Protein AF-A0A7S0SIA9-F1 (afdb_monomer)

Sequence (110 aa):
AGVSLPGPGYEVRFNYGDKPSQYFLLQYGFVPTNNPGECVEVALHLRKADPLRRRKLALLERHELSPRARNFHFFPRRLDRDLLAATRIQMMSEGDLGDPAATAAAVAGA

InterPro domains:
  IPR015353 Rubisco LSMT, substrate-binding domain [PF09273] (48-97)
  IPR036464 Rubisco LSMT, substrate-binding domain superfamily [G3DSA:3.90.1420.10] (33-108)
  IPR036464 Rubisco LSMT, substrate-binding domain superfamily [SSF81822] (28-98)

Mean predicted aligned error: 6.1 Å

Secondary structure (DSSP, 8-state):
-PPPP--TT--------S--HHHIIIIIS---TT-TT--EEE-----TT-TTHHHHHHHHHHTT--TTT-PEEE-SSS--HHHHHHHHHHH--TTGGG-HHHHHHHHTT-

Solvent-accessible surface area (backbone atoms only — not comparable to full-atom values): 6919 Å² total; per-residue (Å²): 135,83,80,80,77,75,64,90,91,55,85,88,80,81,86,92,67,90,55,31,47,69,55,36,37,77,76,69,71,44,70,70,92,81,56,91,45,44,50,46,80,42,74,66,80,83,58,87,83,45,89,59,42,69,62,44,49,52,52,28,49,75,67,76,50,31,53,87,81,46,70,34,60,48,40,93,88,53,82,41,33,60,48,48,21,45,52,42,49,71,68,53,51,77,66,40,76,69,33,71,66,49,48,48,54,35,45,62,61,97

Structure (mmCIF, N/CA/C/O backbone):
data_AF-A0A7S0SIA9-F1
#
_entry.id   AF-A0A7S0SIA9-F1
#
loop_
_atom_site.group_PDB
_atom_site.id
_atom_site.type_symbol
_atom_site.label_atom_id
_atom_site.label_alt_id
_atom_site.label_comp_id
_atom_site.label_asym_id
_atom_site.label_entity_id
_atom_site.label_seq_id
_atom_site.pdbx_PDB_ins_code
_atom_site.Cartn_x
_atom_site.Cartn_y
_atom_site.Cartn_z
_atom_site.occupancy
_atom_site.B_iso_or_equiv
_atom_site.auth_seq_id
_atom_site.auth_comp_id
_atom_site.auth_asym_id
_atom_site.auth_atom_id
_atom_site.pdbx_PDB_model_num
ATOM 1 N N . ALA A 1 1 ? 30.045 7.959 -9.162 1.00 38.38 1 ALA A N 1
ATOM 2 C CA . ALA A 1 1 ? 30.952 7.553 -10.253 1.00 38.38 1 ALA A CA 1
ATOM 3 C C . ALA A 1 1 ? 30.095 7.000 -11.384 1.00 38.38 1 ALA A C 1
ATOM 5 O O . ALA A 1 1 ? 29.304 6.101 -11.126 1.00 38.38 1 ALA A O 1
ATOM 6 N N . GLY A 1 2 ? 30.139 7.618 -12.567 1.00 54.16 2 GLY A N 1
ATOM 7 C CA . GLY A 1 2 ? 29.301 7.236 -13.707 1.00 54.16 2 GLY A CA 1
ATOM 8 C C . GLY A 1 2 ? 29.790 5.931 -14.326 1.00 54.16 2 GLY A C 1
ATOM 9 O O . GLY A 1 2 ? 30.979 5.790 -14.597 1.00 54.16 2 GLY A O 1
ATOM 10 N N . VAL A 1 3 ? 28.883 4.973 -14.505 1.00 66.38 3 VAL A N 1
ATOM 11 C CA . VAL A 1 3 ? 29.166 3.713 -15.201 1.00 66.38 3 VAL A CA 1
ATOM 12 C C . VAL A 1 3 ? 29.534 4.043 -16.651 1.00 66.38 3 VAL A C 1
ATOM 14 O O . VAL A 1 3 ? 28.808 4.785 -17.312 1.00 66.38 3 VAL A O 1
ATOM 17 N N . SER A 1 4 ? 30.667 3.536 -17.141 1.00 69.81 4 SER A N 1
ATOM 18 C CA . SER A 1 4 ? 31.087 3.737 -18.531 1.00 69.81 4 SER A CA 1
ATOM 19 C C . SER A 1 4 ? 30.079 3.092 -19.481 1.00 69.81 4 SER A C 1
ATOM 21 O O . SER A 1 4 ? 29.756 1.913 -19.326 1.00 69.81 4 SER A O 1
ATOM 23 N N . LEU A 1 5 ? 29.585 3.858 -20.459 1.00 72.94 5 LEU A N 1
ATOM 24 C CA . LEU A 1 5 ? 28.639 3.347 -21.451 1.00 72.94 5 LEU A CA 1
ATOM 25 C C . LEU A 1 5 ? 29.301 2.264 -22.323 1.00 72.94 5 LEU A C 1
ATOM 27 O O . LEU A 1 5 ? 30.485 2.402 -22.646 1.00 72.94 5 LEU A O 1
ATOM 31 N N . PRO A 1 6 ? 28.575 1.206 -22.733 1.00 76.31 6 PRO A N 1
ATOM 32 C CA . PRO A 1 6 ? 29.177 0.025 -23.350 1.00 76.31 6 PRO A CA 1
ATOM 33 C C . PRO A 1 6 ? 29.421 0.234 -24.851 1.00 76.31 6 PRO A C 1
ATOM 35 O O . PRO A 1 6 ? 28.885 -0.480 -25.680 1.00 76.31 6 PRO A O 1
ATOM 38 N N . GLY A 1 7 ? 30.222 1.232 -25.223 1.00 81.06 7 GLY A N 1
ATOM 39 C CA . GLY A 1 7 ? 30.635 1.462 -26.610 1.00 81.06 7 GLY A CA 1
ATOM 40 C C . GLY A 1 7 ? 29.495 1.665 -27.634 1.00 81.06 7 GLY A C 1
ATOM 41 O O . GLY A 1 7 ? 28.314 1.752 -27.291 1.00 81.06 7 GLY A O 1
ATOM 42 N N . PRO A 1 8 ? 29.844 1.808 -28.922 1.00 86.38 8 PRO A N 1
ATOM 43 C CA . PRO A 1 8 ? 28.869 1.956 -30.000 1.00 86.38 8 PRO A CA 1
ATOM 44 C C . PRO A 1 8 ? 28.100 0.649 -30.258 1.00 86.38 8 PRO A C 1
ATOM 46 O O . PRO A 1 8 ? 28.683 -0.432 -30.272 1.00 86.38 8 PRO A O 1
ATOM 49 N N . GLY A 1 9 ? 26.788 0.757 -30.496 1.00 86.19 9 GLY A N 1
ATOM 50 C CA . GLY A 1 9 ? 25.898 -0.382 -30.774 1.00 86.19 9 GLY A CA 1
ATOM 51 C C . GLY A 1 9 ? 25.161 -0.947 -29.554 1.00 86.19 9 GLY A C 1
ATOM 52 O O . GLY A 1 9 ? 24.323 -1.831 -29.716 1.00 86.19 9 GLY A O 1
ATOM 53 N N . TYR A 1 10 ? 25.423 -0.429 -28.351 1.00 89.75 10 TYR A N 1
ATOM 54 C CA . TYR A 1 10 ? 24.690 -0.818 -27.149 1.00 89.75 10 TYR A CA 1
ATOM 55 C C . TYR A 1 10 ? 23.431 0.029 -26.942 1.00 89.75 10 TYR A C 1
ATOM 57 O O . TYR A 1 10 ? 23.434 1.246 -27.138 1.00 89.75 10 TYR A O 1
ATOM 65 N N . GLU A 1 11 ? 22.350 -0.616 -26.507 1.00 88.06 11 GLU A N 1
ATOM 66 C CA . GLU A 1 11 ? 21.093 0.056 -26.188 1.00 88.06 11 GLU A CA 1
ATOM 67 C C . GLU A 1 11 ? 21.240 0.904 -24.918 1.00 88.06 11 GLU A C 1
ATOM 69 O O . GLU A 1 11 ? 21.501 0.396 -23.824 1.00 88.06 11 GLU A O 1
ATOM 74 N N . VAL A 1 12 ? 21.023 2.212 -25.042 1.00 88.94 12 VAL A N 1
ATOM 75 C CA . VAL A 1 12 ? 20.972 3.101 -23.881 1.00 88.94 12 VAL A CA 1
ATOM 76 C C . VAL A 1 12 ? 19.594 2.986 -23.235 1.00 88.94 12 VAL A C 1
ATOM 78 O O . VAL A 1 12 ? 18.597 3.454 -23.781 1.00 88.94 12 VAL A O 1
ATOM 81 N N . ARG A 1 13 ? 19.543 2.373 -22.051 1.00 88.12 13 ARG A N 1
ATOM 82 C CA . ARG A 1 13 ? 18.333 2.269 -21.226 1.00 88.12 13 ARG A CA 1
ATOM 83 C C . ARG A 1 13 ? 18.371 3.275 -20.083 1.00 88.12 13 ARG A C 1
ATOM 85 O O . ARG A 1 13 ? 19.437 3.602 -19.566 1.00 88.12 13 ARG A O 1
ATOM 92 N N . PHE A 1 14 ? 17.198 3.714 -19.644 1.00 88.75 14 PHE A N 1
ATOM 93 C CA . PHE A 1 14 ? 17.028 4.555 -18.461 1.00 88.75 14 PHE A CA 1
ATOM 94 C C . PHE A 1 14 ? 15.908 4.003 -17.574 1.00 88.75 14 PHE A C 1
ATOM 96 O O . PHE A 1 14 ? 15.103 3.176 -18.003 1.00 88.75 14 PHE A O 1
ATOM 103 N N . ASN A 1 15 ? 15.887 4.428 -16.311 1.00 90.12 15 ASN A N 1
ATOM 104 C CA . ASN A 1 15 ? 14.890 3.977 -15.348 1.00 90.12 15 ASN A CA 1
ATOM 105 C C . ASN A 1 15 ? 13.604 4.812 -15.483 1.00 90.12 15 ASN A C 1
ATOM 107 O O . ASN A 1 15 ? 13.642 6.034 -15.365 1.00 90.12 15 ASN A O 1
ATOM 111 N N . TYR A 1 16 ? 12.469 4.145 -15.693 1.00 90.56 16 TYR A N 1
ATOM 112 C CA . TYR A 1 16 ? 11.142 4.766 -15.772 1.00 90.56 16 TYR A CA 1
ATOM 113 C C . TYR A 1 16 ? 10.505 5.039 -14.391 1.00 90.56 16 TYR A C 1
ATOM 115 O O . TYR A 1 16 ? 9.377 5.540 -14.304 1.00 90.56 16 TYR A O 1
ATOM 123 N N . GLY A 1 17 ? 11.219 4.726 -13.312 1.00 90.69 17 GLY A N 1
ATOM 124 C CA . GLY A 1 17 ? 10.805 4.873 -11.921 1.00 90.69 17 GLY A CA 1
ATOM 125 C C . GLY A 1 17 ? 10.257 3.581 -11.318 1.00 90.69 17 GLY A C 1
ATOM 126 O O . GLY A 1 17 ? 9.963 2.613 -12.020 1.00 90.69 17 GLY A O 1
ATOM 127 N N . ASP A 1 18 ? 10.082 3.605 -9.999 1.00 90.38 18 ASP A N 1
ATOM 128 C CA . ASP A 1 18 ? 9.587 2.472 -9.217 1.00 90.38 18 ASP A CA 1
ATOM 129 C C . ASP A 1 18 ? 8.061 2.374 -9.337 1.00 90.38 18 ASP A C 1
ATOM 131 O O . ASP A 1 18 ? 7.316 2.864 -8.488 1.00 90.38 18 ASP A O 1
ATOM 135 N N . LYS A 1 19 ? 7.591 1.782 -10.440 1.00 92.06 19 LYS A N 1
ATOM 136 C CA . LYS A 1 19 ? 6.164 1.593 -10.722 1.00 92.06 19 LYS A CA 1
ATOM 137 C C . LYS A 1 19 ? 5.812 0.107 -10.835 1.00 92.06 19 LYS A C 1
ATOM 139 O O . LYS A 1 19 ? 6.567 -0.645 -11.451 1.00 92.06 19 LYS A O 1
ATOM 144 N N . PRO A 1 20 ? 4.652 -0.324 -10.319 1.00 93.62 20 PRO A N 1
ATOM 145 C CA . PRO A 1 20 ? 4.121 -1.660 -10.582 1.00 93.62 20 PRO A CA 1
ATOM 146 C C . PRO A 1 20 ? 3.826 -1.880 -12.071 1.00 93.62 20 PRO A C 1
ATOM 148 O O . PRO A 1 20 ? 3.535 -0.926 -12.802 1.00 93.62 20 PRO A O 1
ATOM 151 N N . SER A 1 21 ? 3.843 -3.131 -12.538 1.00 94.62 21 SER A N 1
ATOM 152 C CA . SER A 1 21 ? 3.724 -3.422 -13.976 1.00 94.62 21 SER A CA 1
ATOM 153 C C . SER A 1 21 ? 2.379 -3.040 -14.584 1.00 94.62 21 SER A C 1
ATOM 155 O O . SER A 1 21 ? 2.315 -2.764 -15.781 1.00 94.62 21 SER A O 1
ATOM 157 N N . GLN A 1 22 ? 1.324 -2.916 -13.771 1.00 94.25 22 GLN A N 1
ATOM 158 C CA . GLN A 1 22 ? 0.040 -2.374 -14.226 1.00 94.25 22 GLN A CA 1
ATOM 159 C C . GLN A 1 22 ? 0.176 -0.961 -14.818 1.00 94.25 22 GLN A C 1
ATOM 161 O O . GLN A 1 22 ? -0.460 -0.654 -15.822 1.00 94.25 22 GLN A O 1
ATOM 166 N N . TYR A 1 23 ? 1.045 -0.112 -14.258 1.00 94.25 23 TYR A N 1
ATOM 167 C CA . TYR A 1 23 ? 1.260 1.241 -14.772 1.00 94.25 23 TYR A CA 1
ATOM 168 C C . TYR A 1 23 ? 2.045 1.221 -16.081 1.00 94.25 23 TYR A C 1
ATOM 170 O O . TYR A 1 23 ? 1.717 1.972 -16.996 1.00 94.25 23 TYR A O 1
ATOM 178 N N . PHE A 1 24 ? 3.038 0.335 -16.202 1.00 95.12 24 PHE A N 1
ATOM 179 C CA . PHE A 1 24 ? 3.768 0.141 -17.455 1.00 95.12 24 PHE A CA 1
ATOM 180 C C . PHE A 1 24 ? 2.844 -0.311 -18.584 1.00 95.12 24 PHE A C 1
ATOM 182 O O . PHE A 1 24 ? 2.863 0.278 -19.664 1.00 95.12 24 PHE A O 1
ATOM 189 N N . LEU A 1 25 ? 1.960 -1.270 -18.306 1.00 95.56 25 LEU A N 1
ATOM 190 C CA . LEU A 1 25 ? 1.001 -1.750 -19.291 1.00 95.56 25 LEU A CA 1
ATOM 191 C C . LEU A 1 25 ? 0.022 -0.649 -19.711 1.00 95.56 25 LEU A C 1
ATOM 193 O O . LEU A 1 25 ? -0.151 -0.408 -20.902 1.00 95.56 25 LEU A O 1
ATOM 197 N N . LEU A 1 26 ? -0.602 0.027 -18.742 1.00 96.25 26 LEU A N 1
ATOM 198 C CA . LEU A 1 26 ? -1.691 0.970 -19.009 1.00 96.25 26 LEU A CA 1
ATOM 199 C C . LEU A 1 26 ? -1.216 2.322 -19.556 1.00 96.25 26 LEU A C 1
ATOM 201 O O . LEU A 1 26 ? -1.937 2.938 -20.334 1.00 96.25 26 LEU A O 1
ATOM 205 N N . GLN A 1 27 ? -0.037 2.801 -19.150 1.00 95.31 27 GLN A N 1
ATOM 206 C CA . GLN A 1 27 ? 0.461 4.128 -19.540 1.00 95.31 27 GLN A CA 1
ATOM 207 C C . GLN A 1 27 ? 1.515 4.075 -20.649 1.00 95.31 27 GLN A C 1
ATOM 209 O O . GLN A 1 27 ? 1.626 5.029 -21.415 1.00 95.31 27 GLN A O 1
ATOM 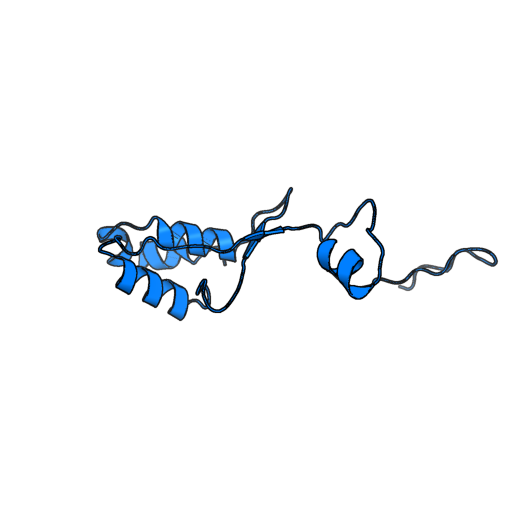214 N N . TYR A 1 28 ? 2.288 2.987 -20.739 1.00 94.25 28 TYR A N 1
ATOM 215 C CA . TYR A 1 28 ? 3.410 2.868 -21.678 1.00 94.25 28 TYR A CA 1
ATOM 216 C C . TYR A 1 28 ? 3.240 1.731 -22.698 1.00 94.25 28 TYR A C 1
ATOM 218 O O . TYR A 1 28 ? 4.000 1.669 -23.661 1.00 94.25 28 TYR A O 1
ATOM 226 N N . GLY A 1 29 ? 2.250 0.848 -22.524 1.00 96.31 29 GLY A N 1
ATOM 227 C CA . GLY A 1 29 ? 1.904 -0.188 -23.500 1.00 96.31 29 GLY A CA 1
ATOM 228 C C . GLY A 1 29 ? 2.801 -1.429 -23.489 1.00 96.31 29 GLY A C 1
ATOM 229 O O . GLY A 1 29 ? 2.791 -2.183 -24.459 1.00 96.31 29 GLY A O 1
ATOM 230 N N . PHE A 1 30 ? 3.577 -1.670 -22.426 1.00 95.56 30 PHE A N 1
ATOM 231 C CA . PHE A 1 30 ? 4.412 -2.872 -22.301 1.00 95.56 30 PHE A CA 1
ATOM 232 C C . PHE A 1 30 ? 4.480 -3.388 -20.859 1.00 95.56 30 PHE A C 1
ATOM 234 O O . PHE A 1 30 ? 4.212 -2.654 -19.912 1.00 95.56 30 PHE A O 1
ATOM 241 N N . VAL A 1 31 ? 4.872 -4.653 -20.682 1.00 95.00 31 VAL A N 1
ATOM 242 C CA . VAL A 1 31 ? 5.093 -5.264 -19.360 1.00 95.00 31 VAL A CA 1
ATOM 243 C C . VAL A 1 31 ? 6.569 -5.645 -19.223 1.00 95.00 31 VAL A C 1
ATOM 245 O O . VAL A 1 31 ? 7.049 -6.465 -20.011 1.00 95.00 31 VAL A O 1
ATOM 248 N N . PRO A 1 32 ? 7.314 -5.085 -18.251 1.00 92.44 32 PRO A N 1
ATOM 249 C CA . PRO A 1 32 ? 8.677 -5.518 -17.978 1.00 92.44 32 PRO A CA 1
ATOM 250 C C . PRO A 1 32 ? 8.675 -6.955 -17.447 1.00 92.44 32 PRO A C 1
ATOM 252 O O . PRO A 1 32 ? 7.912 -7.288 -16.547 1.00 92.44 32 PRO A O 1
ATOM 255 N N . THR A 1 33 ? 9.566 -7.806 -17.9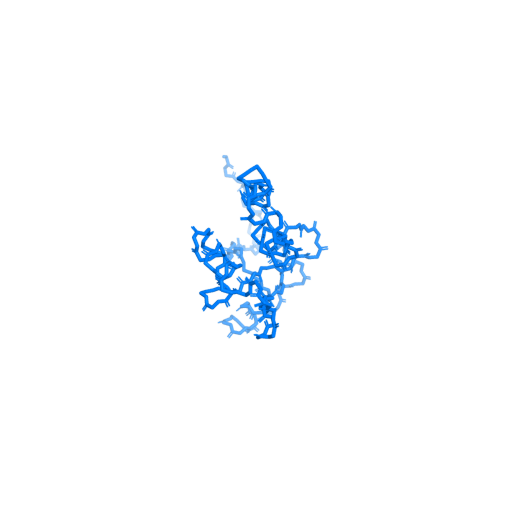55 1.00 91.25 33 THR A N 1
ATOM 256 C CA . THR A 1 33 ? 9.604 -9.227 -17.565 1.00 91.25 33 THR A CA 1
ATOM 257 C C . THR A 1 33 ? 10.025 -9.440 -16.107 1.00 91.25 33 THR A C 1
ATOM 259 O O . THR A 1 33 ? 9.520 -10.340 -15.450 1.00 91.25 33 THR A O 1
ATOM 262 N N . ASN A 1 34 ? 10.941 -8.612 -15.594 1.00 90.38 34 ASN A N 1
ATOM 263 C CA . ASN A 1 34 ? 11.487 -8.716 -14.238 1.00 90.38 34 ASN A CA 1
ATOM 264 C C . ASN A 1 34 ? 11.433 -7.351 -13.547 1.00 90.38 34 ASN A C 1
ATOM 266 O O . ASN A 1 34 ? 12.466 -6.717 -13.332 1.00 90.38 34 ASN A O 1
ATOM 270 N N . ASN A 1 35 ? 10.226 -6.872 -13.247 1.00 92.19 35 ASN A N 1
ATOM 271 C CA . ASN A 1 35 ? 10.042 -5.599 -12.560 1.00 92.19 35 ASN A CA 1
ATOM 272 C C . ASN A 1 35 ? 10.374 -5.730 -11.055 1.00 92.19 35 ASN A C 1
ATOM 274 O O . ASN A 1 35 ? 9.652 -6.421 -10.334 1.00 92.19 35 ASN A O 1
ATOM 278 N N . PRO A 1 36 ? 11.431 -5.075 -10.536 1.00 90.44 36 PRO A N 1
ATOM 279 C CA . PRO A 1 36 ? 11.742 -5.116 -9.106 1.00 90.44 36 PRO A CA 1
ATOM 280 C C . PRO A 1 36 ? 10.706 -4.368 -8.251 1.00 90.44 36 PRO A C 1
ATOM 282 O O . PRO A 1 36 ? 10.570 -4.663 -7.064 1.00 90.44 36 PRO A O 1
ATOM 285 N N . GLY A 1 37 ? 9.973 -3.421 -8.846 1.00 89.81 37 GLY A N 1
ATOM 286 C CA . GLY A 1 37 ? 8.902 -2.654 -8.211 1.00 89.81 37 GLY A CA 1
ATOM 287 C C . GLY A 1 37 ? 7.529 -3.322 -8.285 1.00 89.81 37 GLY A C 1
ATOM 288 O O . GLY A 1 37 ? 6.528 -2.655 -8.035 1.00 89.81 37 GLY A O 1
ATOM 289 N N . GLU A 1 38 ? 7.457 -4.606 -8.652 1.00 93.38 38 GLU A N 1
ATOM 290 C CA . GLU A 1 38 ? 6.184 -5.306 -8.817 1.00 93.38 38 GLU A CA 1
ATOM 291 C C . GLU A 1 38 ? 5.387 -5.385 -7.509 1.00 93.38 38 GLU A C 1
ATOM 293 O O . GLU A 1 38 ? 5.891 -5.835 -6.472 1.00 93.38 38 GLU A O 1
ATOM 298 N N . CYS A 1 39 ? 4.116 -4.993 -7.573 1.00 94.19 39 CYS A N 1
ATOM 299 C CA . CYS A 1 39 ? 3.157 -5.158 -6.491 1.00 94.19 39 CYS A CA 1
ATOM 300 C C . CYS A 1 39 ? 1.724 -5.144 -7.026 1.00 94.19 39 CYS A C 1
ATOM 302 O O . CYS A 1 39 ? 1.472 -4.762 -8.169 1.00 94.19 39 CYS A O 1
ATOM 304 N N . VAL A 1 40 ? 0.784 -5.545 -6.176 1.00 93.25 40 VAL A N 1
ATOM 305 C CA . VAL A 1 40 ? -0.646 -5.344 -6.420 1.00 93.25 40 VAL A CA 1
ATOM 306 C C . VAL A 1 40 ? -1.213 -4.401 -5.374 1.00 93.25 40 VAL A C 1
ATOM 308 O O . VAL A 1 40 ? -0.784 -4.405 -4.218 1.00 93.25 40 VAL A O 1
ATOM 311 N N . GLU A 1 41 ? -2.181 -3.589 -5.775 1.00 92.56 41 GLU A N 1
ATOM 312 C CA . GLU A 1 41 ? -2.890 -2.708 -4.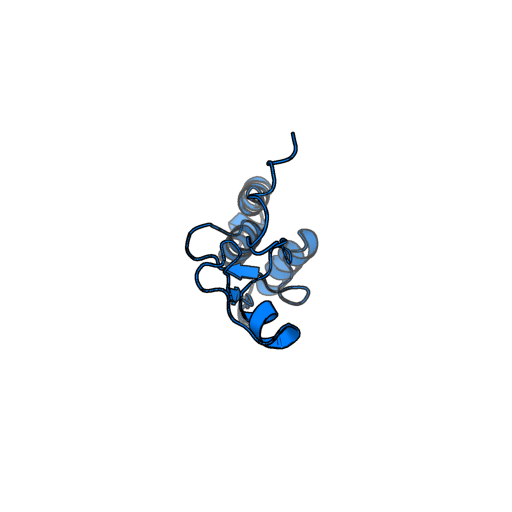855 1.00 92.56 41 GLU A CA 1
ATOM 313 C C . GLU A 1 41 ? -3.975 -3.476 -4.096 1.00 92.56 41 GLU A C 1
ATOM 315 O O . GLU A 1 41 ? -4.747 -4.241 -4.676 1.00 92.56 41 GLU A O 1
ATOM 320 N N . VAL A 1 42 ? -4.043 -3.258 -2.783 1.00 92.12 42 VAL A N 1
ATOM 321 C CA . VAL A 1 42 ? -5.005 -3.899 -1.887 1.00 92.12 42 VAL A CA 1
ATOM 322 C C . VAL A 1 42 ? -5.785 -2.834 -1.130 1.00 92.12 42 VAL A C 1
ATOM 324 O O . VAL A 1 42 ? -5.217 -1.983 -0.446 1.00 92.12 42 VAL A O 1
ATOM 327 N N . ALA A 1 43 ? -7.110 -2.914 -1.219 1.00 91.38 43 ALA A N 1
ATOM 328 C CA . ALA A 1 43 ? -8.014 -2.073 -0.450 1.00 91.38 43 ALA A CA 1
ATOM 329 C C . ALA A 1 43 ? -8.406 -2.777 0.856 1.00 91.38 43 ALA A C 1
ATOM 331 O O . ALA A 1 43 ? -8.991 -3.864 0.847 1.00 91.38 43 ALA A O 1
ATOM 332 N N . LEU A 1 44 ? -8.112 -2.147 1.993 1.00 89.44 44 LEU A N 1
ATOM 333 C CA . LEU A 1 44 ? -8.523 -2.654 3.301 1.00 89.44 44 LEU A CA 1
ATOM 334 C C . LEU A 1 44 ? -9.991 -2.293 3.574 1.00 89.44 44 LEU A C 1
ATOM 336 O O . LEU A 1 44 ? -10.427 -1.170 3.333 1.00 89.44 44 LEU A O 1
ATOM 340 N N . HIS A 1 45 ? -10.778 -3.230 4.105 1.00 90.31 45 HIS A N 1
ATOM 341 C CA . HIS A 1 45 ? -12.189 -2.977 4.402 1.00 90.31 45 HIS A CA 1
ATOM 342 C C . HIS A 1 45 ? -12.557 -3.357 5.835 1.00 90.31 45 HIS A C 1
ATOM 344 O O . HIS A 1 45 ? -12.512 -4.523 6.226 1.00 90.31 45 HIS A O 1
ATOM 350 N N . LEU A 1 46 ? -13.006 -2.364 6.607 1.00 90.25 46 LEU A N 1
ATOM 351 C CA . LEU A 1 46 ? -13.601 -2.567 7.926 1.00 90.25 46 LEU A CA 1
ATOM 352 C C . LEU A 1 46 ? -15.082 -2.919 7.789 1.00 90.25 46 LEU A C 1
ATOM 354 O O . LEU A 1 46 ? -15.876 -2.144 7.245 1.00 90.25 46 LEU A O 1
ATOM 358 N N . ARG A 1 47 ? -15.466 -4.079 8.329 1.00 91.75 47 ARG A N 1
ATOM 359 C CA . ARG A 1 47 ? -16.853 -4.557 8.314 1.00 91.75 47 ARG A CA 1
ATOM 360 C C . ARG A 1 47 ? -17.776 -3.536 8.972 1.00 91.75 47 ARG A C 1
ATOM 362 O O . ARG A 1 47 ? -17.528 -3.102 10.091 1.00 91.75 47 ARG A O 1
ATOM 369 N N . LYS A 1 48 ? -18.888 -3.199 8.309 1.00 91.00 48 LYS A N 1
ATOM 370 C CA . LYS A 1 48 ? -19.879 -2.234 8.826 1.00 91.00 48 LYS A CA 1
ATOM 371 C C . LYS A 1 48 ? -20.480 -2.642 10.178 1.00 91.00 48 LYS A C 1
ATOM 373 O O . LYS A 1 48 ? -20.820 -1.757 10.952 1.00 91.00 48 LYS A O 1
ATOM 378 N N . ALA A 1 49 ? -20.580 -3.947 10.432 1.00 94.50 49 ALA A N 1
ATOM 379 C CA . ALA A 1 49 ? -21.112 -4.526 11.663 1.00 94.50 49 ALA A CA 1
ATOM 380 C C . ALA A 1 49 ? -20.095 -4.605 12.820 1.00 94.50 49 ALA A C 1
ATOM 382 O O . ALA A 1 49 ? -20.458 -5.064 13.896 1.00 94.50 49 ALA A O 1
ATOM 383 N N . ASP A 1 50 ? -18.833 -4.200 12.620 1.00 93.81 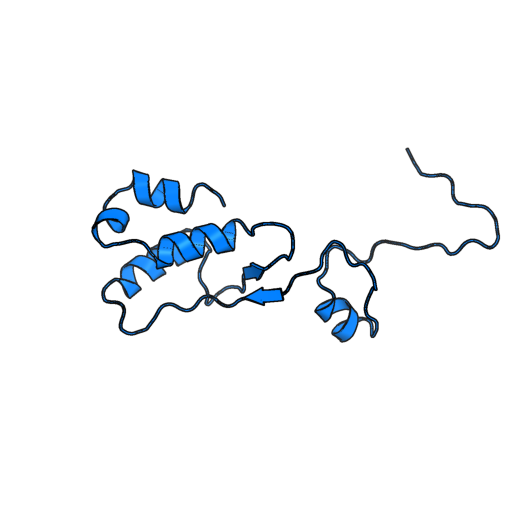50 ASP A N 1
ATOM 384 C CA . ASP A 1 50 ? -17.846 -4.187 13.705 1.00 93.81 50 ASP A CA 1
ATOM 385 C C . ASP A 1 50 ? -18.250 -3.128 14.759 1.00 93.81 50 ASP A C 1
ATOM 387 O O . ASP A 1 50 ? -18.352 -1.942 14.415 1.00 93.81 50 ASP A O 1
ATOM 391 N N . PRO A 1 51 ? -18.484 -3.514 16.030 1.00 94.69 51 PRO A N 1
ATOM 392 C CA . PRO A 1 51 ? -18.892 -2.581 17.082 1.00 94.69 51 PRO A CA 1
ATOM 393 C C . PRO A 1 51 ? -17.832 -1.502 17.352 1.00 94.69 51 PRO A C 1
ATOM 395 O O . PRO A 1 51 ? -18.165 -0.365 17.686 1.00 94.69 51 PRO A O 1
ATOM 398 N N . LEU A 1 52 ? -16.554 -1.815 17.127 1.00 95.62 52 LEU A N 1
ATOM 399 C CA . LEU A 1 52 ? -15.420 -0.913 17.329 1.00 95.62 52 LEU A CA 1
ATOM 400 C C . LEU A 1 52 ? -15.0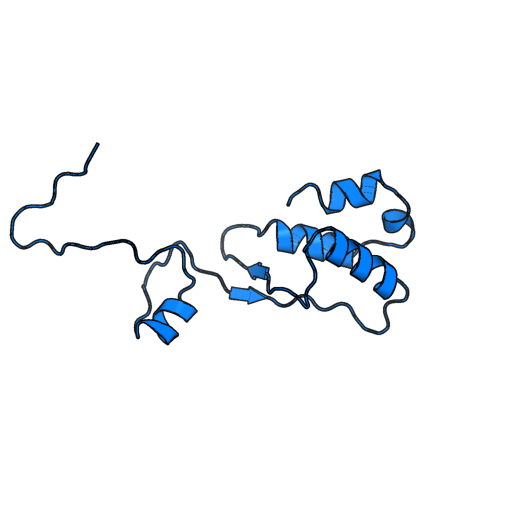70 -0.118 16.066 1.00 95.62 52 LEU A C 1
ATOM 402 O O . LEU A 1 52 ? -14.115 0.664 16.070 1.00 95.62 52 LEU A O 1
ATOM 406 N N . ARG A 1 53 ? -15.850 -0.260 14.985 1.00 93.81 53 ARG A N 1
ATOM 407 C CA . ARG A 1 53 ? -15.572 0.344 13.675 1.00 93.81 53 ARG A CA 1
ATOM 408 C C . ARG A 1 53 ? -15.249 1.831 13.746 1.00 93.81 53 ARG A C 1
ATOM 410 O O . ARG A 1 53 ? -14.309 2.270 13.094 1.00 93.81 53 ARG A O 1
ATOM 417 N N . ARG A 1 54 ? -16.022 2.616 14.507 1.00 94.25 54 ARG A N 1
ATOM 418 C CA . ARG A 1 54 ? -15.807 4.072 14.617 1.00 94.25 54 ARG A CA 1
ATOM 419 C C . ARG A 1 54 ? -14.443 4.396 15.230 1.00 94.25 54 ARG A C 1
ATOM 421 O O . ARG A 1 54 ? -13.738 5.245 14.700 1.00 94.25 54 ARG A O 1
ATOM 428 N N . ARG A 1 55 ? -14.058 3.686 16.297 1.00 95.50 55 ARG A N 1
ATOM 429 C CA . ARG A 1 55 ? -12.764 3.869 16.974 1.00 95.50 55 ARG A CA 1
ATOM 430 C C . ARG A 1 55 ? -11.601 3.438 16.079 1.00 95.50 55 ARG A C 1
ATOM 432 O O . ARG A 1 55 ? -10.641 4.186 15.944 1.00 95.50 55 ARG A O 1
ATOM 439 N N . LYS A 1 56 ? -11.721 2.284 15.412 1.00 95.25 56 LYS A N 1
ATOM 440 C CA . LYS A 1 56 ? -10.707 1.788 14.465 1.00 95.25 56 LYS A CA 1
ATOM 441 C C . LYS A 1 56 ? -10.516 2.732 13.278 1.00 95.25 56 LYS A C 1
ATOM 443 O O . LYS A 1 56 ? -9.384 3.024 12.919 1.00 95.25 56 LYS A O 1
ATOM 448 N N . LEU A 1 57 ? -11.605 3.251 12.700 1.00 94.50 57 LEU A N 1
ATOM 449 C CA . LEU A 1 57 ? -11.530 4.228 11.608 1.00 94.50 57 LEU A CA 1
ATOM 450 C C . LEU A 1 57 ? -10.851 5.527 12.043 1.00 94.50 57 LEU A C 1
ATOM 452 O O . LEU A 1 57 ? -9.966 5.989 11.337 1.00 94.50 57 LEU A O 1
ATOM 456 N N . ALA A 1 58 ? -11.208 6.071 13.209 1.00 93.81 58 ALA A N 1
ATOM 457 C CA . ALA A 1 58 ? -10.566 7.277 13.728 1.00 93.81 58 ALA A CA 1
ATOM 458 C C . ALA A 1 58 ? -9.058 7.071 13.962 1.00 93.81 58 ALA A C 1
ATOM 460 O O . ALA A 1 58 ? -8.262 7.963 13.680 1.00 93.81 58 ALA A O 1
ATOM 461 N N . LEU A 1 59 ? -8.655 5.885 14.435 1.00 93.88 59 LEU A N 1
ATOM 462 C CA . LEU A 1 59 ? -7.243 5.548 14.613 1.00 93.88 59 LEU A CA 1
ATOM 463 C C . LEU A 1 59 ? -6.513 5.430 13.266 1.00 93.88 59 LEU A C 1
ATOM 465 O O . LEU A 1 59 ? -5.437 5.997 13.110 1.00 93.88 59 LEU A O 1
ATOM 469 N N . LEU A 1 60 ? -7.112 4.760 12.276 1.00 94.00 60 LEU A N 1
ATOM 470 C CA . LEU A 1 60 ? -6.559 4.689 10.920 1.00 94.00 60 LEU A CA 1
ATOM 471 C C . LEU A 1 60 ? -6.426 6.077 10.282 1.00 94.00 60 LEU A C 1
ATOM 473 O O . LEU A 1 60 ? -5.403 6.372 9.677 1.00 94.00 60 LEU A O 1
ATOM 477 N N . GLU A 1 61 ? -7.434 6.939 10.424 1.00 93.50 61 GLU A N 1
ATOM 478 C CA . GLU A 1 61 ? -7.413 8.310 9.898 1.00 93.50 61 GLU A CA 1
ATOM 479 C C . GLU A 1 61 ? -6.323 9.158 10.560 1.00 93.50 61 GLU A C 1
ATOM 481 O O . GLU A 1 61 ? -5.584 9.845 9.860 1.00 93.50 61 GLU A O 1
ATOM 486 N N . ARG A 1 62 ? -6.155 9.046 11.883 1.00 93.38 62 A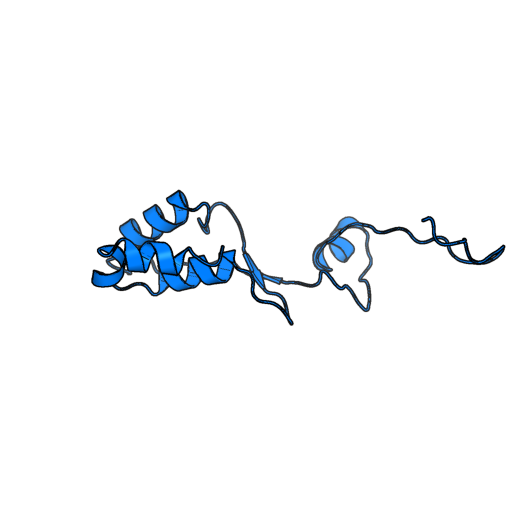RG A N 1
ATOM 487 C CA . ARG A 1 62 ? -5.103 9.751 12.632 1.00 93.38 62 ARG A CA 1
ATOM 488 C C . ARG A 1 62 ? -3.689 9.403 12.159 1.00 93.38 62 ARG A C 1
ATOM 490 O O . ARG A 1 62 ? -2.802 10.243 12.266 1.00 93.38 62 ARG A O 1
ATOM 497 N N . HIS A 1 63 ? -3.483 8.181 11.679 1.00 91.88 63 HIS A N 1
ATOM 498 C CA . HIS A 1 63 ? -2.187 7.694 11.207 1.00 91.88 63 HIS A CA 1
ATOM 499 C C . HIS A 1 63 ? -2.062 7.686 9.679 1.00 91.88 63 HIS A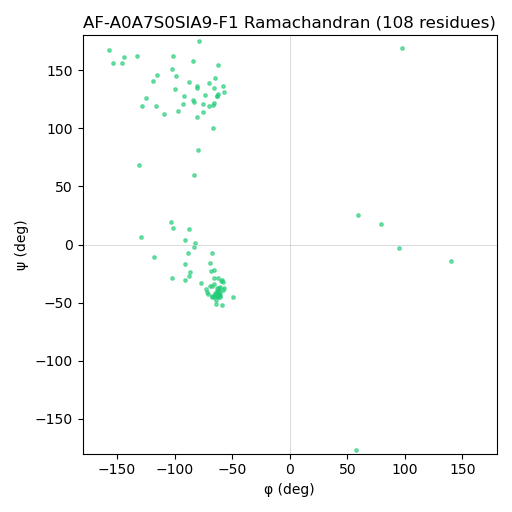 C 1
ATOM 501 O O . HIS A 1 63 ? -1.159 7.046 9.157 1.00 91.88 63 HIS A O 1
ATOM 507 N N . GLU A 1 64 ? -2.959 8.362 8.951 1.00 92.38 64 GLU A N 1
ATOM 508 C CA . GLU A 1 64 ? -2.932 8.422 7.478 1.00 92.38 64 GLU A CA 1
ATOM 509 C C . GLU A 1 64 ? -3.032 7.032 6.807 1.00 92.38 64 GLU A C 1
ATOM 511 O O . GLU A 1 64 ? -2.624 6.808 5.668 1.00 92.38 64 GLU A O 1
ATOM 516 N N . LEU A 1 65 ? -3.635 6.069 7.506 1.00 92.25 65 LEU A N 1
ATOM 517 C CA . LEU A 1 65 ? -3.883 4.690 7.067 1.00 92.25 65 LEU A CA 1
ATOM 518 C C . LEU A 1 65 ? -5.348 4.485 6.657 1.00 92.25 65 LEU A C 1
ATOM 520 O O . LEU A 1 65 ? -5.854 3.362 6.646 1.00 92.25 65 LEU A O 1
ATOM 524 N N . SER A 1 66 ? -6.070 5.569 6.362 1.00 88.81 66 SER A N 1
ATOM 525 C CA . SER A 1 66 ? -7.485 5.486 6.011 1.00 88.81 66 SER A CA 1
ATOM 526 C C . SER A 1 66 ? -7.675 4.743 4.682 1.00 88.81 66 SER A C 1
ATOM 528 O O . SER A 1 66 ? -7.215 5.232 3.645 1.00 88.81 66 SER A O 1
ATOM 530 N N . PRO A 1 67 ? -8.442 3.636 4.652 1.00 81.12 67 PRO A N 1
ATOM 531 C CA . PRO A 1 67 ? -8.679 2.882 3.419 1.00 81.12 67 PRO A CA 1
ATOM 532 C C . PRO A 1 67 ? -9.522 3.631 2.378 1.00 81.12 67 PRO A C 1
ATOM 534 O O . PRO A 1 67 ? -9.734 3.143 1.275 1.00 81.12 67 PRO A O 1
ATOM 537 N N . ARG A 1 68 ? -10.072 4.796 2.745 1.00 84.25 68 ARG A N 1
ATOM 538 C CA . ARG A 1 68 ? -10.792 5.691 1.827 1.00 84.25 68 ARG A CA 1
ATOM 539 C C . ARG A 1 68 ? -9.867 6.653 1.096 1.00 84.25 68 ARG A C 1
ATOM 541 O O . ARG A 1 68 ? -10.258 7.176 0.061 1.00 84.25 68 ARG A O 1
ATOM 548 N N . ALA A 1 69 ? -8.703 6.931 1.674 1.00 84.75 69 ALA A N 1
ATOM 549 C CA . ALA A 1 69 ? -7.754 7.891 1.134 1.00 84.75 69 ALA A CA 1
ATOM 550 C C . ALA A 1 69 ? -6.742 7.220 0.199 1.00 84.75 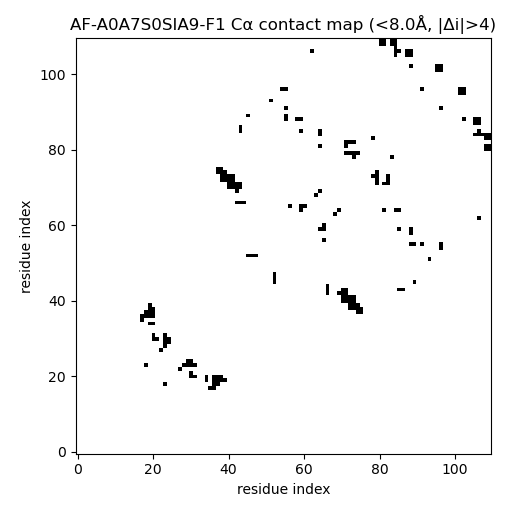69 ALA A C 1
ATOM 552 O O . ALA A 1 69 ? -6.274 7.858 -0.739 1.00 84.75 69 ALA A O 1
ATOM 553 N N . ARG A 1 70 ? -6.406 5.945 0.449 1.00 86.19 70 ARG A N 1
ATOM 554 C CA . ARG A 1 70 ? -5.404 5.216 -0.332 1.00 86.19 70 ARG A CA 1
ATOM 555 C C . ARG A 1 70 ? -5.607 3.705 -0.342 1.00 86.19 70 ARG A C 1
ATOM 557 O O . ARG A 1 70 ? -6.167 3.137 0.597 1.00 86.19 70 ARG A O 1
ATOM 564 N N . ASN A 1 71 ? -5.071 3.081 -1.387 1.00 91.56 71 ASN A N 1
ATOM 565 C CA . ASN A 1 71 ? -4.787 1.651 -1.427 1.00 91.56 71 ASN A CA 1
ATOM 566 C C . ASN A 1 71 ? -3.421 1.370 -0.783 1.00 91.56 71 ASN A C 1
ATOM 568 O O . ASN A 1 71 ? -2.561 2.250 -0.711 1.00 91.56 71 ASN A O 1
ATOM 572 N N . PHE A 1 72 ? -3.227 0.132 -0.337 1.00 93.00 72 PHE A N 1
ATOM 573 C CA . PHE A 1 72 ? -1.948 -0.370 0.161 1.00 93.00 72 PHE A CA 1
ATOM 574 C C . PHE A 1 72 ? -1.256 -1.217 -0.898 1.00 93.00 72 PHE A C 1
ATOM 576 O O . PHE A 1 72 ? -1.909 -1.716 -1.815 1.00 93.00 72 PHE A O 1
ATOM 583 N N . HIS A 1 73 ? 0.045 -1.439 -0.753 1.00 93.31 73 HIS A N 1
ATOM 584 C CA . HIS A 1 73 ? 0.781 -2.296 -1.668 1.00 93.31 73 HIS A CA 1
ATOM 585 C C . HIS A 1 73 ? 0.985 -3.685 -1.070 1.00 93.31 73 HIS A C 1
ATOM 587 O O . HIS A 1 73 ? 1.423 -3.853 0.064 1.00 93.31 73 HIS A O 1
ATOM 593 N N . PHE A 1 74 ? 0.730 -4.713 -1.867 1.00 93.69 74 PHE A N 1
ATOM 594 C CA . PHE A 1 74 ? 1.106 -6.077 -1.544 1.00 93.69 74 PHE A CA 1
ATOM 595 C C . PHE A 1 74 ? 2.246 -6.511 -2.456 1.00 93.69 74 PHE A C 1
ATOM 597 O O . PHE A 1 74 ? 2.082 -6.649 -3.671 1.00 93.69 74 PHE A O 1
ATOM 604 N N . PHE A 1 75 ? 3.423 -6.698 -1.860 1.00 91.88 75 PHE A N 1
ATOM 605 C CA . PHE A 1 75 ? 4.620 -7.105 -2.581 1.00 91.88 75 PHE A CA 1
ATOM 606 C C . PHE A 1 75 ? 4.849 -8.616 -2.445 1.00 91.88 75 PHE A C 1
ATOM 608 O O . PHE A 1 75 ? 4.657 -9.166 -1.361 1.00 91.88 75 PHE A O 1
ATOM 615 N N . PRO A 1 76 ? 5.372 -9.296 -3.480 1.00 87.75 76 PRO A N 1
ATOM 616 C CA . PRO A 1 76 ? 5.634 -10.736 -3.411 1.00 87.75 76 PRO A CA 1
ATOM 617 C C . PRO A 1 76 ? 6.719 -11.139 -2.398 1.00 87.75 76 PRO A C 1
ATOM 619 O O . PRO A 1 76 ? 6.723 -12.265 -1.911 1.00 87.75 76 PRO A O 1
ATOM 622 N N . ARG A 1 77 ? 7.689 -10.251 -2.127 1.00 87.19 77 ARG A N 1
ATOM 623 C CA . ARG A 1 77 ? 8.908 -10.567 -1.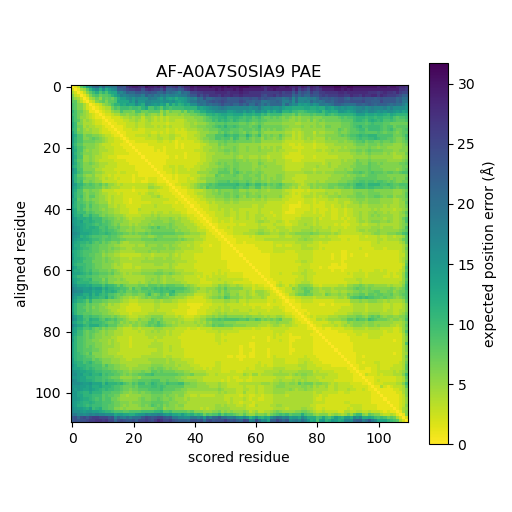351 1.00 87.19 77 ARG A CA 1
ATOM 624 C C . ARG A 1 77 ? 9.205 -9.595 -0.207 1.00 87.19 77 ARG A C 1
ATOM 626 O O . ARG A 1 77 ? 10.271 -9.682 0.395 1.00 87.19 77 ARG A O 1
ATOM 633 N N . ARG A 1 78 ? 8.310 -8.649 0.081 1.00 88.12 78 ARG A N 1
ATOM 634 C CA . ARG A 1 78 ? 8.476 -7.703 1.195 1.00 88.12 78 ARG A CA 1
ATOM 635 C C . ARG A 1 78 ? 7.136 -7.357 1.825 1.00 88.12 78 ARG A C 1
ATOM 637 O O . ARG A 1 78 ? 6.099 -7.452 1.181 1.00 88.12 78 ARG A O 1
ATOM 644 N N . LEU A 1 79 ? 7.180 -6.939 3.081 1.00 87.06 79 LEU A N 1
ATOM 645 C CA . LEU A 1 79 ? 6.001 -6.505 3.813 1.00 87.06 79 LEU A CA 1
ATOM 646 C C . LEU A 1 79 ? 5.826 -4.994 3.655 1.00 87.06 79 LEU A C 1
ATOM 648 O O . LEU A 1 79 ? 6.768 -4.241 3.904 1.00 87.06 79 LEU A O 1
ATOM 652 N N . ASP A 1 80 ? 4.633 -4.567 3.246 1.00 91.00 80 ASP A N 1
ATOM 653 C CA . ASP A 1 80 ? 4.244 -3.164 3.340 1.00 91.00 80 ASP A CA 1
ATOM 654 C C . ASP A 1 80 ? 3.916 -2.842 4.800 1.00 91.00 80 ASP A C 1
ATOM 656 O O . ASP A 1 80 ? 3.068 -3.467 5.443 1.00 91.00 80 ASP A O 1
ATOM 660 N N . ARG A 1 81 ? 4.666 -1.881 5.318 1.00 92.25 81 ARG A N 1
ATOM 661 C CA . ARG A 1 81 ? 4.620 -1.388 6.685 1.00 92.25 81 ARG A CA 1
ATOM 662 C C . ARG A 1 81 ? 3.275 -0.754 7.026 1.00 92.25 81 ARG A C 1
ATOM 664 O O . ARG A 1 81 ? 2.705 -1.038 8.080 1.00 92.25 81 ARG A O 1
ATOM 671 N N . ASP A 1 82 ? 2.717 -0.013 6.079 1.00 93.19 82 ASP A N 1
ATOM 672 C CA . ASP A 1 82 ? 1.422 0.638 6.234 1.00 93.19 82 ASP A CA 1
ATOM 673 C C . ASP A 1 82 ? 0.289 -0.390 6.198 1.00 93.19 82 ASP A C 1
ATOM 675 O O . ASP A 1 82 ? -0.621 -0.353 7.028 1.00 93.19 82 ASP A O 1
ATOM 679 N N . LEU A 1 83 ? 0.378 -1.377 5.299 1.00 92.94 83 LEU A N 1
ATOM 680 C CA . LEU A 1 83 ? -0.570 -2.493 5.268 1.00 92.94 83 LEU A CA 1
ATOM 681 C C . LEU A 1 83 ? -0.537 -3.288 6.580 1.00 92.94 83 LEU A C 1
ATOM 683 O O . LEU A 1 83 ? -1.581 -3.685 7.106 1.00 92.94 83 LEU A O 1
ATOM 687 N N . LEU A 1 84 ? 0.655 -3.510 7.137 1.00 93.62 84 LEU A N 1
ATOM 688 C CA . LEU A 1 84 ? 0.817 -4.194 8.414 1.00 93.62 84 LEU A CA 1
ATOM 689 C C . LEU A 1 84 ? 0.186 -3.396 9.562 1.00 93.62 84 LEU A C 1
ATOM 691 O O . LEU A 1 84 ? -0.574 -3.956 10.351 1.00 93.62 84 LEU A O 1
ATOM 695 N N . ALA A 1 85 ? 0.464 -2.096 9.654 1.00 94.50 85 ALA A N 1
ATOM 696 C CA . ALA A 1 85 ? -0.118 -1.238 10.682 1.00 94.50 85 ALA A CA 1
ATOM 697 C C . ALA A 1 85 ? -1.652 -1.192 10.571 1.00 94.50 85 ALA A C 1
ATOM 699 O O . ALA A 1 85 ? -2.364 -1.360 11.565 1.00 94.50 85 ALA A O 1
ATOM 700 N N . ALA A 1 86 ? -2.179 -1.061 9.351 1.00 94.06 86 ALA A N 1
ATOM 701 C CA . ALA A 1 86 ? -3.615 -1.025 9.108 1.00 94.06 86 ALA A CA 1
ATOM 702 C C . ALA A 1 86 ? -4.308 -2.350 9.469 1.00 94.06 86 ALA A C 1
ATOM 704 O O . ALA A 1 86 ? -5.372 -2.347 10.094 1.00 94.06 86 ALA A O 1
ATOM 705 N N . THR A 1 87 ? -3.697 -3.491 9.136 1.00 93.50 87 THR A N 1
ATOM 706 C CA . THR A 1 87 ? -4.231 -4.817 9.495 1.00 93.50 87 THR A CA 1
ATOM 707 C C . THR A 1 87 ? -4.149 -5.093 10.995 1.00 93.50 87 THR A C 1
ATOM 709 O O . THR A 1 87 ? -5.093 -5.653 11.556 1.00 93.50 87 THR A O 1
ATOM 712 N N . ARG A 1 88 ? -3.094 -4.632 11.681 1.00 94.81 88 ARG A N 1
ATOM 713 C CA . ARG A 1 88 ? -3.016 -4.668 13.150 1.00 94.81 88 ARG A CA 1
ATOM 714 C C . ARG A 1 88 ? -4.167 -3.889 13.774 1.00 94.81 88 ARG A C 1
ATOM 716 O O . ARG A 1 88 ? -4.915 -4.472 14.550 1.00 94.81 88 ARG A O 1
ATOM 723 N N . ILE A 1 89 ? -4.381 -2.634 13.366 1.00 94.25 89 ILE A N 1
ATOM 724 C CA . ILE A 1 89 ? -5.496 -1.801 13.856 1.00 94.25 89 ILE A CA 1
ATOM 725 C C . ILE A 1 89 ? -6.854 -2.460 13.581 1.00 94.25 89 ILE A C 1
ATOM 727 O O . ILE A 1 89 ? -7.750 -2.438 14.428 1.00 94.25 89 ILE A O 1
ATOM 731 N N . GLN A 1 90 ? -7.016 -3.090 12.416 1.00 93.56 90 GLN A N 1
ATOM 732 C CA . GLN A 1 90 ? -8.239 -3.812 12.078 1.00 93.56 90 GLN A CA 1
ATOM 733 C C . GLN A 1 90 ? -8.526 -4.970 13.049 1.00 93.56 90 GLN A C 1
ATOM 735 O O . GLN A 1 90 ? -9.693 -5.196 13.387 1.00 93.56 90 GLN A O 1
ATOM 740 N N . MET A 1 91 ? -7.488 -5.666 13.517 1.00 93.88 91 MET A N 1
ATOM 741 C CA . MET A 1 91 ? -7.596 -6.806 14.433 1.00 93.88 91 MET A CA 1
ATOM 742 C C . MET A 1 91 ? -7.590 -6.429 15.921 1.00 93.88 91 MET A C 1
ATOM 744 O O . MET A 1 91 ? -7.851 -7.299 16.747 1.00 93.88 91 MET A O 1
ATOM 748 N N . MET A 1 92 ? -7.349 -5.162 16.275 1.00 94.75 92 MET A N 1
ATOM 749 C CA . MET A 1 92 ? -7.346 -4.717 17.673 1.00 94.75 92 MET A CA 1
ATOM 750 C C . MET A 1 92 ? -8.687 -4.990 18.365 1.00 94.75 92 MET A C 1
ATOM 752 O O . MET A 1 92 ? -9.768 -4.719 17.820 1.00 94.75 92 MET A O 1
ATOM 756 N N . SER A 1 93 ? -8.594 -5.498 19.591 1.00 95.12 93 SER A N 1
ATOM 757 C CA . SER A 1 93 ? -9.710 -5.644 20.517 1.00 95.12 93 SER A CA 1
ATOM 758 C C . SER A 1 93 ? -10.052 -4.311 21.191 1.00 95.12 93 SER A C 1
ATOM 760 O O . SER A 1 93 ? -9.381 -3.291 21.014 1.00 95.12 93 SER A O 1
ATOM 762 N N . GLU A 1 94 ? -11.121 -4.301 21.983 1.00 93.75 94 GLU A N 1
ATOM 763 C CA . GLU A 1 94 ? -11.508 -3.115 22.747 1.00 93.75 94 GLU A CA 1
ATOM 764 C C . GLU A 1 94 ? -10.446 -2.704 23.777 1.00 93.75 94 GLU A C 1
ATOM 766 O O . GLU A 1 94 ? -10.206 -1.505 23.948 1.00 93.75 94 GLU A O 1
ATOM 771 N N . GLY A 1 95 ? -9.794 -3.688 24.409 1.00 93.06 95 GLY A N 1
ATOM 772 C CA . GLY A 1 95 ? -8.710 -3.469 25.366 1.00 93.06 95 GLY A CA 1
ATOM 773 C C . GLY A 1 95 ? -7.480 -2.864 24.700 1.00 93.06 95 GLY A C 1
ATOM 774 O O . GLY A 1 95 ? -6.963 -1.857 25.177 1.00 93.06 95 GLY A O 1
ATOM 775 N N . ASP A 1 96 ? -7.091 -3.388 23.536 1.00 93.06 96 ASP A N 1
ATOM 776 C CA . ASP A 1 96 ? -5.939 -2.875 22.786 1.00 93.06 96 ASP A CA 1
ATOM 777 C C . ASP A 1 96 ? -6.155 -1.416 22.362 1.00 93.06 96 ASP A C 1
ATOM 779 O O . ASP A 1 96 ? -5.244 -0.598 22.419 1.00 93.06 96 ASP A O 1
ATOM 783 N N . LEU A 1 97 ? -7.379 -1.058 21.951 1.00 92.44 97 LEU A N 1
ATOM 784 C CA . LEU A 1 97 ? -7.724 0.322 21.587 1.00 92.44 97 LEU A CA 1
ATOM 785 C C . LEU A 1 97 ? -7.748 1.275 22.793 1.00 92.44 97 LEU A C 1
ATOM 787 O O . LEU A 1 97 ? -7.844 2.490 22.599 1.00 92.44 97 LEU A O 1
ATOM 791 N N . GLY A 1 98 ? -7.787 0.742 24.015 1.00 90.44 98 GLY A N 1
ATOM 792 C CA . GLY A 1 98 ? -7.700 1.500 25.262 1.00 90.44 98 GLY A CA 1
ATOM 793 C C . GLY A 1 98 ? -6.271 1.663 25.777 1.00 90.44 98 GLY A C 1
ATOM 794 O O . GLY A 1 98 ? -6.039 2.549 26.595 1.00 90.44 98 GLY A O 1
ATOM 795 N N . ASP A 1 99 ? -5.326 0.855 25.292 1.00 94.06 99 ASP A N 1
ATOM 796 C CA . ASP A 1 99 ? -3.929 0.880 25.712 1.00 94.06 99 ASP A CA 1
ATOM 797 C C . ASP A 1 99 ? -3.058 1.714 24.740 1.00 94.06 99 ASP A C 1
ATOM 799 O O . ASP A 1 99 ? -2.862 1.346 23.572 1.00 94.06 99 ASP A O 1
ATOM 803 N N . PRO A 1 100 ? -2.490 2.849 25.196 1.00 90.75 100 PRO A N 1
ATOM 804 C CA . PRO A 1 100 ? -1.563 3.648 24.402 1.00 90.75 100 PRO A CA 1
ATOM 805 C C . PRO A 1 100 ? -0.330 2.866 23.930 1.00 90.75 100 PRO A C 1
ATOM 807 O O . PRO A 1 100 ? 0.176 3.135 22.843 1.00 90.75 100 PRO A O 1
ATOM 810 N N . ALA A 1 101 ? 0.151 1.891 24.708 1.00 91.88 101 ALA A N 1
ATOM 811 C CA . ALA A 1 101 ? 1.299 1.080 24.318 1.00 91.88 101 ALA A CA 1
ATOM 812 C C . ALA A 1 101 ? 0.935 0.119 23.178 1.00 91.88 101 ALA A C 1
ATOM 814 O O . ALA A 1 101 ? 1.681 0.017 22.205 1.00 91.88 101 ALA A O 1
ATOM 815 N N . ALA A 1 102 ? -0.235 -0.524 23.244 1.00 90.56 102 ALA A N 1
ATOM 816 C CA . ALA A 1 102 ? -0.734 -1.397 22.183 1.00 90.56 102 ALA A CA 1
ATOM 817 C C . ALA A 1 102 ? -1.017 -0.633 20.879 1.00 90.56 102 ALA A C 1
ATOM 819 O O . ALA A 1 102 ? -0.628 -1.084 19.801 1.00 90.56 102 ALA A O 1
ATOM 820 N N . THR A 1 103 ? -1.640 0.548 20.959 1.00 91.00 103 THR A N 1
ATOM 821 C CA . THR A 1 103 ? -1.849 1.413 19.780 1.00 91.00 103 THR A CA 1
ATOM 822 C C . THR A 1 103 ? -0.522 1.878 19.178 1.00 91.00 103 THR A C 1
ATOM 824 O O . THR A 1 103 ? -0.339 1.786 17.964 1.00 91.00 103 THR A O 1
ATOM 827 N N . ALA A 1 104 ? 0.437 2.301 20.007 1.00 90.75 104 ALA A N 1
ATOM 828 C CA . ALA A 1 104 ? 1.771 2.665 19.544 1.00 90.75 104 ALA A CA 1
ATOM 829 C C . ALA A 1 104 ? 2.491 1.474 18.905 1.00 90.75 104 ALA A C 1
ATOM 831 O O . ALA A 1 104 ? 3.068 1.636 17.840 1.00 90.75 104 ALA A O 1
ATOM 832 N N . ALA A 1 105 ? 2.414 0.274 19.484 1.00 90.06 105 ALA A N 1
ATOM 833 C CA . ALA A 1 105 ? 3.010 -0.938 18.922 1.00 90.06 105 ALA A CA 1
ATOM 834 C C . ALA A 1 105 ? 2.347 -1.368 17.602 1.00 90.06 105 ALA A C 1
ATOM 836 O O . ALA A 1 105 ? 3.019 -1.875 16.703 1.00 90.06 105 ALA A O 1
ATOM 837 N N . ALA A 1 106 ? 1.036 -1.149 17.462 1.00 89.31 106 ALA A N 1
ATOM 838 C CA . ALA A 1 106 ? 0.317 -1.442 16.229 1.00 89.31 106 ALA A CA 1
ATOM 839 C C . ALA A 1 106 ? 0.852 -0.601 15.061 1.00 89.31 106 ALA A C 1
ATOM 841 O O . ALA A 1 106 ? 1.048 -1.130 13.965 1.00 89.31 106 ALA A O 1
ATOM 842 N N . VAL A 1 107 ? 1.137 0.674 15.332 1.00 88.50 107 VAL A N 1
ATOM 843 C CA . VAL A 1 107 ? 1.636 1.655 14.359 1.00 88.50 107 VAL A CA 1
ATOM 844 C C . VAL A 1 107 ? 3.164 1.629 14.238 1.00 88.50 107 VAL A C 1
ATOM 846 O O . VAL A 1 107 ? 3.695 1.933 13.176 1.00 88.50 107 VAL A O 1
ATOM 849 N N . ALA A 1 108 ? 3.887 1.223 15.286 1.00 78.50 108 ALA A N 1
ATOM 850 C CA . ALA A 1 108 ? 5.337 1.069 15.287 1.00 78.50 108 ALA A CA 1
ATOM 851 C C . ALA A 1 108 ? 5.714 -0.069 14.335 1.00 78.50 108 ALA A C 1
ATOM 853 O O . ALA A 1 108 ? 5.567 -1.264 14.616 1.00 78.50 108 ALA A O 1
ATOM 854 N N . GLY A 1 109 ? 6.136 0.327 13.146 1.00 59.94 109 GLY A N 1
ATOM 855 C CA . GLY A 1 109 ? 6.232 -0.568 12.011 1.00 59.94 109 GLY A CA 1
ATOM 856 C C . GLY A 1 109 ? 5.794 0.073 10.707 1.00 59.94 109 GLY A C 1
ATOM 857 O O . GLY A 1 109 ? 6.135 -0.529 9.703 1.00 59.94 109 GLY A O 1
ATOM 858 N N . ALA A 1 110 ? 5.118 1.233 10.736 1.00 48.69 110 ALA A N 1
ATOM 859 C CA . ALA A 1 110 ? 5.070 2.240 9.668 1.00 48.69 110 ALA A CA 1
ATOM 860 C C . ALA A 1 110 ? 6.426 2.967 9.575 1.00 48.69 110 ALA A C 1
ATOM 862 O O . ALA A 1 110 ? 6.876 3.489 10.621 1.00 48.69 110 ALA A O 1
#

Organism: NCBI:txid81844

pLDDT: mean 89.45, std 9.23, range [38.38, 96.31]

Radius of gyration: 20.04 Å; Cα contacts (8 Å, |Δi|>4): 106; chains: 1; bounding box: 52×20×56 Å

Nearest PDB structures (foldseek):
  3smt-assembly1_A  TM=8.493E-01  e=7.978E-05  Homo sapiens
  6wk2-assembly1_A  TM=8.342E-01  e=2.208E-04  Homo sapiens
  6ox1-assembly2_B  TM=7.944E-01  e=2.080E-04  Homo sapiens
  6ox4-assembly1_A  TM=7.949E-01  e=3.358E-04  Homo sapiens
  6v62-assembly1_A  TM=7.850E-01  e=2.979E-04  Homo sapiens

Foldseek 3Di:
DDDDDPDPPDDDDDDPDLDAQVCCCPPVNDGDPDRPSHWDWAQDDQDPPPPCVVLLQVLCVVLVLHSVVGTFTDDPPDDGQSVQLSVQSSPDDPVLSVDPVSSCVSNVRD